Protein AF-A0A2G9TU73-F1 (afdb_monomer)

Solvent-accessible surface area (backbone atoms only — not comparable to full-atom values): 9258 Å² total; per-residue (Å²): 109,70,65,58,53,51,52,51,51,50,53,49,52,54,49,52,54,48,52,51,36,53,54,51,61,70,54,60,74,90,73,49,89,68,80,83,67,50,64,61,52,69,67,55,53,52,51,39,53,50,54,51,54,49,53,52,51,36,61,74,65,76,49,79,83,48,70,74,53,52,53,50,50,54,52,36,52,54,33,50,51,56,42,50,54,56,51,32,67,72,42,91,48,74,67,50,24,51,46,20,52,50,37,38,51,51,52,38,50,53,50,52,51,51,56,49,51,50,51,51,53,49,52,53,54,48,56,56,57,60,65,36,75,95,39,66,88,44,73,69,65,77,73,53,80,57,64,66,58,58,56,50,59,49,60,73,72,54,83,88,127

InterPro domains:
  IPR007258 Vps52 [PTHR14190] (1-113)
  IPR048361 Vps52, C-terminal [PF20655] (1-127)

Mean predicted aligned error: 7.06 Å

Radius of gyration: 19.96 Å; Cα contacts (8 Å, |Δi|>4): 81; chains: 1; bounding box: 48×36×51 Å

Organism: Teladorsagia circumcincta (NCBI:txid45464)

pLDDT: mean 86.29, std 8.87, range [48.88, 97.94]

Secondary structure (DSSP, 8-state):
-HHHHHHHHHHHHHHHHHHHHHHHHH--GGG-SSPP-SSPPHHHHHHHHHHHHHHHHHHHTT----HHHHHHHHHHHHHHHHHHHHHHHTSSSHHHHHHHHHHHHHHHHHHHHHHHHHHHHHHHHHHHHHTSGGGTT-GGGTTSPPHHHHHHHHHHHS---

Nearest PDB structures (foldseek):
  3vv9-assembly1_A  TM=3.790E-01  e=5.346E+00  Trypanosoma brucei brucei
  3q0k-assembly2_D  TM=2.752E-01  e=3.477E+00  Homo sapiens
  3q84-assembly2_H  TM=3.040E-01  e=8.674E+00  Homo sapiens

Structure (mmCIF, N/CA/C/O backbone):
data_AF-A0A2G9TU73-F1
#
_entry.id   AF-A0A2G9TU73-F1
#
loop_
_atom_site.group_PDB
_atom_site.id
_atom_site.type_symbol
_atom_site.label_atom_id
_atom_site.label_alt_id
_atom_site.label_comp_id
_atom_site.label_asym_id
_atom_site.label_entity_id
_atom_site.label_seq_id
_atom_site.pdbx_PDB_ins_code
_atom_site.Cartn_x
_atom_site.Cartn_y
_atom_site.Cartn_z
_atom_site.occupancy
_atom_site.B_iso_or_equiv
_atom_site.auth_seq_id
_atom_site.auth_comp_id
_atom_site.auth_asym_id
_atom_site.auth_atom_id
_atom_site.pdbx_PDB_model_num
ATOM 1 N N . TYR A 1 1 ? -8.627 -13.602 28.998 1.00 69.62 1 TYR A N 1
ATOM 2 C CA . TYR A 1 1 ? -8.976 -14.496 27.869 1.00 69.62 1 TYR A CA 1
ATOM 3 C C . TYR A 1 1 ? -8.945 -13.743 26.539 1.00 69.62 1 TYR A C 1
ATOM 5 O O . TYR A 1 1 ? -8.038 -13.995 25.758 1.00 69.62 1 TYR A O 1
ATOM 13 N N . TRP A 1 2 ? -9.830 -12.762 26.312 1.00 77.31 2 TRP A N 1
ATOM 14 C CA . TRP A 1 2 ? -9.871 -11.960 25.075 1.00 77.31 2 TRP A CA 1
ATOM 15 C C . TRP A 1 2 ? -8.569 -11.237 24.730 1.00 77.31 2 TRP A C 1
ATOM 17 O O . TRP A 1 2 ? -8.137 -11.251 23.582 1.00 77.31 2 TRP A O 1
ATOM 27 N N . GLU A 1 3 ? -7.900 -10.674 25.731 1.00 77.50 3 GLU A N 1
ATOM 28 C CA . GLU A 1 3 ? -6.619 -9.993 25.541 1.00 77.50 3 GLU A CA 1
ATOM 29 C C . GLU A 1 3 ? -5.513 -10.940 25.049 1.00 77.50 3 GLU A C 1
ATOM 31 O O . GLU A 1 3 ? -4.764 -10.602 24.137 1.00 77.50 3 GLU A O 1
ATOM 36 N N . ALA A 1 4 ? -5.456 -12.165 25.582 1.00 79.75 4 ALA A N 1
ATOM 37 C CA . ALA A 1 4 ? -4.485 -13.174 25.160 1.00 79.75 4 ALA A CA 1
ATOM 38 C C . ALA A 1 4 ? -4.709 -13.598 23.699 1.00 79.75 4 ALA A C 1
ATOM 40 O O . ALA A 1 4 ? -3.755 -13.690 22.929 1.00 79.75 4 ALA A O 1
ATOM 41 N N . ILE A 1 5 ? -5.972 -13.785 23.300 1.00 79.69 5 ILE A N 1
ATOM 42 C CA . ILE A 1 5 ? -6.342 -14.100 21.913 1.00 79.69 5 ILE A CA 1
ATOM 43 C C . ILE A 1 5 ? -5.996 -12.930 20.990 1.00 79.69 5 ILE A C 1
ATOM 45 O O . ILE A 1 5 ? -5.367 -13.126 19.955 1.00 79.69 5 ILE A O 1
ATOM 49 N N . SER A 1 6 ? -6.343 -11.705 21.390 1.00 79.38 6 SER A N 1
ATOM 50 C CA . SER A 1 6 ? -6.017 -10.478 20.657 1.00 79.38 6 SER A CA 1
ATOM 51 C C . SER A 1 6 ? -4.502 -10.321 20.457 1.00 79.38 6 SER A C 1
ATOM 53 O O . SER A 1 6 ? -4.049 -10.087 19.338 1.00 79.38 6 SER A O 1
ATOM 55 N N . ASN A 1 7 ? -3.700 -10.554 21.500 1.00 82.56 7 ASN A N 1
ATOM 56 C CA . ASN A 1 7 ? -2.236 -10.516 21.422 1.00 82.56 7 ASN A CA 1
ATOM 57 C C . ASN A 1 7 ? -1.673 -11.604 20.492 1.00 82.56 7 ASN A C 1
ATOM 59 O O . ASN A 1 7 ? -0.735 -11.354 19.728 1.00 82.56 7 ASN A O 1
ATOM 63 N N . GLN A 1 8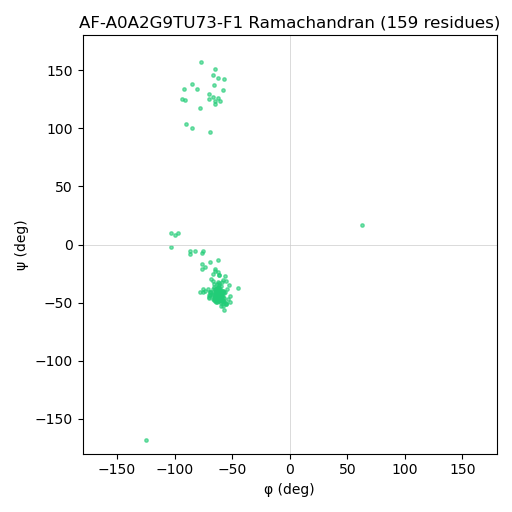 ? -2.250 -12.807 20.522 1.00 85.62 8 GLN A N 1
ATOM 64 C CA . GLN A 1 8 ? -1.831 -13.896 19.646 1.00 85.62 8 GLN A CA 1
ATOM 65 C C . GLN A 1 8 ? -2.155 -13.596 18.178 1.00 85.62 8 GLN A C 1
ATOM 67 O O . GLN A 1 8 ? -1.294 -13.779 17.319 1.00 85.62 8 GLN A O 1
ATOM 72 N N . LEU A 1 9 ? -3.351 -13.075 17.890 1.00 82.38 9 LEU A N 1
ATOM 73 C CA . LEU A 1 9 ? -3.742 -12.635 16.549 1.00 82.38 9 LEU A CA 1
ATOM 74 C C . LEU A 1 9 ? -2.815 -11.534 16.032 1.00 82.38 9 LEU A C 1
ATOM 76 O O . LEU A 1 9 ? -2.319 -11.633 14.913 1.00 82.38 9 LEU A O 1
ATOM 80 N N . TRP A 1 10 ? -2.502 -10.542 16.867 1.00 82.81 10 TRP A N 1
ATOM 81 C CA . TRP A 1 10 ? -1.591 -9.458 16.501 1.00 82.81 10 TRP A CA 1
ATOM 82 C C . TRP A 1 10 ? -0.189 -9.961 16.149 1.00 82.81 10 TRP A C 1
ATOM 84 O O . TRP A 1 10 ? 0.407 -9.554 15.152 1.00 82.81 10 TRP A O 1
ATOM 94 N N . THR A 1 11 ? 0.312 -10.919 16.931 1.00 85.12 11 THR A N 1
ATOM 95 C CA . THR A 1 11 ? 1.598 -11.575 16.668 1.00 85.12 11 THR A CA 1
ATOM 96 C C . THR A 1 11 ? 1.593 -12.289 15.315 1.00 85.12 11 THR A C 1
ATOM 98 O O . THR A 1 11 ? 2.563 -12.196 14.563 1.00 85.12 11 THR A O 1
ATOM 101 N N . ARG A 1 12 ? 0.494 -12.976 14.975 1.00 87.12 12 ARG A N 1
ATOM 102 C CA . ARG A 1 12 ? 0.344 -13.666 13.685 1.00 87.12 12 ARG A CA 1
ATOM 103 C C . ARG A 1 12 ? 0.223 -12.694 12.516 1.00 87.12 12 ARG A C 1
ATOM 105 O O . ARG A 1 12 ? 0.848 -12.933 11.491 1.00 87.12 12 ARG A O 1
ATOM 112 N N . LEU A 1 13 ? -0.515 -11.597 12.671 1.00 83.31 13 LEU A N 1
ATOM 113 C CA . LEU A 1 13 ? -0.626 -10.566 11.638 1.00 83.31 13 LEU A CA 1
ATOM 114 C C . LEU A 1 13 ? 0.738 -9.940 11.327 1.00 83.31 13 LEU A C 1
ATOM 116 O O . LEU A 1 13 ? 1.130 -9.882 10.164 1.00 83.31 13 LEU A O 1
ATOM 120 N N . ALA A 1 14 ? 1.502 -9.570 12.360 1.00 83.06 14 ALA A N 1
ATOM 121 C CA . ALA A 1 14 ? 2.864 -9.066 12.193 1.00 83.06 14 ALA A CA 1
ATOM 122 C C . ALA A 1 14 ? 3.766 -10.080 11.467 1.00 83.06 14 ALA A C 1
ATOM 124 O O . ALA A 1 14 ? 4.553 -9.708 10.600 1.00 83.06 14 ALA A O 1
ATOM 125 N N . GLN A 1 15 ? 3.631 -11.370 11.790 1.00 87.12 15 GLN A N 1
ATOM 126 C CA . GLN A 1 15 ? 4.374 -12.438 11.123 1.00 87.12 15 GLN A CA 1
ATOM 127 C C . GLN A 1 15 ? 4.008 -12.548 9.634 1.00 87.12 15 GLN A C 1
ATOM 129 O O . GLN A 1 15 ? 4.902 -12.677 8.804 1.00 87.12 15 GLN A O 1
ATOM 134 N N . VAL A 1 16 ? 2.722 -12.474 9.283 1.00 87.44 16 VAL A N 1
ATOM 135 C CA . VAL A 1 16 ? 2.270 -12.517 7.882 1.00 87.44 16 VAL A CA 1
ATOM 136 C C . VAL A 1 16 ? 2.785 -11.307 7.099 1.00 87.44 16 VAL A C 1
ATOM 138 O O . VAL A 1 16 ? 3.281 -11.485 5.988 1.00 87.44 16 VAL A O 1
ATOM 141 N N . MET A 1 17 ? 2.743 -10.106 7.685 1.00 84.62 17 MET A N 1
ATOM 142 C CA . MET A 1 17 ? 3.321 -8.897 7.081 1.00 84.62 17 MET A CA 1
ATOM 143 C C . MET A 1 17 ? 4.825 -9.056 6.833 1.00 84.62 17 MET A C 1
ATOM 145 O O . MET A 1 17 ? 5.309 -8.759 5.744 1.00 84.62 17 MET A O 1
ATOM 149 N N . GLN A 1 18 ? 5.559 -9.603 7.806 1.00 87.56 18 GLN A N 1
ATOM 150 C CA . GLN A 1 18 ? 6.986 -9.874 7.648 1.00 87.56 18 GLN A CA 1
ATOM 151 C C . GLN A 1 18 ? 7.256 -10.896 6.536 1.00 87.56 18 GLN A C 1
ATOM 153 O O . GLN A 1 18 ? 8.101 -10.660 5.681 1.00 87.56 18 GLN A O 1
ATOM 158 N N . MET A 1 19 ? 6.504 -12.000 6.497 1.00 88.75 19 MET A N 1
ATOM 159 C CA . MET A 1 19 ? 6.639 -13.016 5.447 1.00 88.75 19 MET A CA 1
ATOM 160 C C . MET A 1 19 ? 6.336 -12.447 4.056 1.00 88.75 19 MET A C 1
ATOM 162 O O . MET A 1 19 ? 7.020 -12.785 3.089 1.00 88.75 19 MET A O 1
ATOM 166 N N . HIS A 1 20 ? 5.331 -11.573 3.946 1.00 87.56 20 HIS A N 1
ATOM 167 C CA . HIS A 1 20 ? 5.060 -10.841 2.714 1.00 87.56 20 HIS A CA 1
ATOM 168 C C . HIS A 1 20 ? 6.270 -9.990 2.314 1.00 87.56 20 HIS A C 1
ATOM 170 O O . HIS A 1 20 ? 6.757 -10.123 1.190 1.00 87.56 20 HIS A O 1
ATOM 176 N N . ASN A 1 21 ? 6.800 -9.192 3.241 1.00 88.44 21 ASN A N 1
ATOM 177 C CA . ASN A 1 21 ? 7.958 -8.338 3.005 1.00 88.44 21 ASN A CA 1
ATOM 178 C C . ASN A 1 21 ? 9.186 -9.138 2.531 1.00 88.44 21 ASN A C 1
ATOM 180 O O . ASN A 1 21 ? 9.786 -8.836 1.499 1.00 88.44 21 ASN A O 1
ATOM 184 N N . ASP A 1 22 ? 9.512 -10.226 3.227 1.00 91.00 22 ASP A N 1
ATOM 185 C CA . ASP A 1 22 ? 10.638 -11.096 2.882 1.00 91.00 22 ASP A CA 1
ATOM 186 C C . ASP A 1 22 ? 10.460 -11.718 1.486 1.00 91.00 22 ASP A C 1
ATOM 188 O O . ASP A 1 22 ? 11.415 -11.810 0.706 1.00 91.00 22 ASP A O 1
ATOM 192 N N . SER A 1 23 ? 9.225 -12.086 1.122 1.00 92.12 23 SER A N 1
ATOM 193 C CA . SER A 1 23 ? 8.908 -12.604 -0.214 1.00 92.12 23 SER A CA 1
ATOM 194 C C . SER A 1 23 ? 9.092 -11.558 -1.320 1.00 92.12 23 SER A C 1
ATOM 196 O O . SER A 1 23 ? 9.575 -11.889 -2.400 1.00 92.12 23 SER A O 1
ATOM 198 N N . VAL A 1 24 ? 8.766 -10.289 -1.052 1.00 91.25 24 VAL A N 1
ATOM 199 C CA . VAL A 1 24 ? 8.947 -9.167 -1.989 1.00 91.25 24 VAL A CA 1
ATOM 200 C C . VAL A 1 24 ? 10.433 -8.849 -2.168 1.00 91.25 24 VAL A C 1
ATOM 202 O O . VAL A 1 24 ? 10.910 -8.674 -3.294 1.00 91.25 24 VAL A O 1
ATOM 205 N N . LYS A 1 25 ? 11.196 -8.831 -1.069 1.00 90.38 25 LYS A N 1
ATOM 206 C CA . LYS A 1 25 ? 12.642 -8.568 -1.084 1.00 90.38 25 LYS A CA 1
ATOM 207 C C . LYS A 1 25 ? 13.415 -9.646 -1.842 1.00 90.38 25 LYS A C 1
ATOM 209 O O . LYS A 1 25 ? 14.238 -9.320 -2.696 1.00 90.38 25 LYS A O 1
ATOM 214 N N . SER A 1 26 ? 13.120 -10.917 -1.571 1.00 91.69 26 SER A N 1
ATOM 215 C CA . SER A 1 26 ? 13.815 -12.071 -2.167 1.00 91.69 26 SER A CA 1
ATOM 216 C C . SER A 1 26 ? 13.427 -12.370 -3.621 1.00 91.69 26 SER A C 1
ATOM 218 O O . SER A 1 26 ? 14.056 -13.211 -4.265 1.00 91.69 26 SER A O 1
ATOM 220 N N . LEU A 1 27 ? 12.413 -11.687 -4.155 1.00 92.00 27 LEU A N 1
ATOM 221 C CA . LEU A 1 27 ? 11.902 -11.924 -5.497 1.00 92.00 27 LEU A CA 1
ATOM 222 C C . LEU A 1 27 ? 12.930 -11.579 -6.582 1.00 92.00 27 LEU A C 1
ATOM 224 O O . LEU A 1 27 ? 13.386 -10.438 -6.694 1.00 92.00 27 LEU A O 1
ATOM 228 N N . ASP A 1 28 ? 13.232 -12.562 -7.429 1.00 91.25 28 ASP A N 1
ATOM 229 C CA . ASP A 1 28 ? 14.037 -12.374 -8.634 1.00 91.25 28 ASP A CA 1
ATOM 230 C C . ASP A 1 28 ? 13.136 -12.032 -9.825 1.00 91.2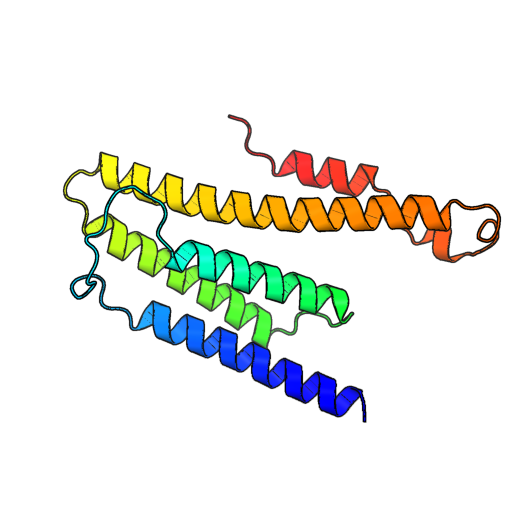5 28 ASP A C 1
ATOM 232 O O . ASP A 1 28 ? 12.475 -12.894 -10.412 1.00 91.25 28 ASP A O 1
ATOM 236 N N . VAL A 1 29 ? 13.134 -10.751 -10.192 1.00 91.75 29 VAL A N 1
ATOM 237 C CA . VAL A 1 29 ? 12.329 -10.209 -11.294 1.00 91.75 29 VAL A CA 1
ATOM 238 C C . VAL A 1 29 ? 12.659 -10.883 -12.631 1.00 91.75 29 VAL A C 1
ATOM 240 O O . VAL A 1 29 ? 11.769 -11.075 -13.456 1.00 91.75 29 VAL A O 1
ATOM 243 N N . LYS A 1 30 ? 13.909 -11.312 -12.849 1.00 87.31 30 LYS A N 1
ATOM 244 C CA . LYS A 1 30 ? 14.327 -11.928 -14.120 1.00 87.31 30 LYS A CA 1
ATOM 245 C C . LYS A 1 30 ? 13.792 -13.347 -14.298 1.00 87.31 30 LYS A C 1
ATOM 247 O O . LYS A 1 30 ? 13.770 -13.855 -15.414 1.00 87.31 30 LYS A O 1
ATOM 252 N N . ARG A 1 31 ? 13.381 -13.993 -13.204 1.00 89.81 31 ARG A N 1
ATOM 253 C CA . ARG A 1 31 ? 12.858 -15.368 -13.188 1.00 89.81 31 ARG A CA 1
ATOM 254 C C . ARG A 1 31 ? 11.333 -15.427 -13.150 1.00 89.81 31 ARG A C 1
ATOM 256 O O . ARG A 1 31 ? 10.770 -16.505 -12.962 1.00 89.81 31 ARG A O 1
ATOM 263 N N . MET A 1 32 ? 10.660 -14.290 -13.305 1.00 88.56 32 MET A N 1
ATOM 264 C CA . MET A 1 32 ? 9.205 -14.249 -13.362 1.00 88.56 32 MET A CA 1
ATOM 265 C C . MET A 1 32 ? 8.676 -14.968 -14.601 1.00 88.56 32 MET A C 1
ATOM 267 O O . MET A 1 32 ? 9.201 -14.812 -15.699 1.00 88.56 32 MET A O 1
ATOM 271 N N . GLN A 1 33 ? 7.608 -15.748 -14.414 1.00 84.62 33 GLN A N 1
ATOM 272 C CA . GLN A 1 33 ? 6.941 -16.455 -15.512 1.00 84.62 33 GLN A CA 1
ATOM 273 C C . GLN A 1 33 ? 6.279 -15.482 -16.491 1.00 84.62 33 GLN A C 1
ATOM 275 O O . GLN A 1 33 ? 6.310 -15.701 -17.699 1.00 84.62 33 GLN A O 1
ATOM 280 N N . THR A 1 34 ? 5.687 -14.409 -15.967 1.00 85.25 34 THR A N 1
ATOM 281 C CA . THR A 1 34 ? 5.038 -13.378 -16.775 1.00 85.25 34 THR A CA 1
ATOM 282 C C . THR A 1 34 ? 6.037 -12.260 -17.062 1.00 85.25 34 THR A C 1
ATOM 284 O O . THR A 1 34 ? 6.581 -11.695 -16.109 1.00 85.25 34 THR A O 1
ATOM 287 N N . PRO A 1 35 ? 6.270 -11.909 -18.338 1.00 88.06 35 PRO A N 1
ATOM 288 C CA . PRO A 1 35 ? 7.068 -10.744 -18.691 1.00 88.06 35 PRO A CA 1
ATOM 289 C C . PRO A 1 35 ? 6.491 -9.470 -18.073 1.00 88.06 35 PRO A C 1
ATOM 291 O O . PRO A 1 35 ? 5.272 -9.297 -18.014 1.00 88.06 35 PRO A O 1
ATOM 294 N N . ILE A 1 36 ? 7.372 -8.570 -17.642 1.00 93.62 36 ILE A N 1
ATOM 295 C CA . ILE A 1 36 ? 6.965 -7.247 -17.171 1.00 93.62 36 ILE A CA 1
ATOM 296 C C . ILE A 1 36 ? 6.482 -6.427 -18.371 1.00 93.62 36 ILE A C 1
ATOM 298 O O . ILE A 1 36 ? 7.173 -6.333 -19.385 1.00 93.62 36 ILE A O 1
ATOM 302 N N . ASP A 1 37 ? 5.303 -5.829 -18.235 1.00 94.19 37 ASP A N 1
ATOM 303 C CA . ASP A 1 37 ? 4.735 -4.864 -19.173 1.00 94.19 37 ASP A CA 1
ATOM 304 C C . ASP A 1 37 ? 4.375 -3.566 -18.432 1.00 94.19 37 ASP A C 1
ATOM 306 O O . ASP A 1 37 ? 4.801 -3.354 -17.299 1.00 94.19 37 ASP A O 1
ATOM 310 N N . THR A 1 38 ? 3.635 -2.661 -19.072 1.00 96.25 38 THR A N 1
ATOM 311 C CA . THR A 1 38 ? 3.265 -1.366 -18.485 1.00 96.25 38 THR A CA 1
ATOM 312 C C . THR A 1 38 ? 2.050 -1.421 -17.560 1.00 96.25 38 THR A C 1
ATOM 314 O O . THR A 1 38 ? 1.717 -0.407 -16.949 1.00 96.25 38 THR A O 1
ATOM 317 N N . ARG A 1 39 ? 1.356 -2.558 -17.441 1.00 96.44 39 ARG A N 1
ATOM 318 C CA . ARG A 1 39 ? 0.144 -2.678 -16.622 1.00 96.44 39 ARG A CA 1
ATOM 319 C C . ARG A 1 39 ? 0.497 -2.775 -15.131 1.00 96.44 39 ARG A C 1
ATOM 321 O O . ARG A 1 39 ? 1.594 -3.213 -14.777 1.00 96.44 39 ARG A O 1
ATOM 328 N N . PRO A 1 40 ? -0.442 -2.419 -14.235 1.00 95.38 40 PRO A N 1
ATOM 329 C CA . PRO A 1 40 ? -0.244 -2.611 -12.806 1.00 95.38 40 PRO A CA 1
ATOM 330 C C . PRO A 1 40 ? 0.021 -4.080 -12.462 1.00 95.38 40 PRO A C 1
ATOM 332 O O . PRO A 1 40 ? -0.706 -4.982 -12.892 1.00 95.38 40 PRO A O 1
ATOM 335 N N . HIS A 1 41 ? 1.045 -4.327 -11.653 1.00 94.50 41 HIS A N 1
ATOM 336 C CA . HIS A 1 41 ? 1.450 -5.668 -11.274 1.00 94.50 41 HIS A CA 1
ATOM 337 C C . HIS A 1 41 ? 0.632 -6.171 -10.075 1.00 94.50 41 HIS A C 1
ATOM 339 O O . HIS A 1 41 ? 0.418 -5.464 -9.090 1.00 94.50 41 HIS A O 1
ATOM 345 N N . TYR A 1 42 ? 0.209 -7.438 -10.108 1.00 92.81 42 TYR A N 1
ATOM 346 C CA . TYR A 1 42 ? -0.655 -8.012 -9.066 1.00 92.81 42 TYR A CA 1
ATOM 347 C C . TYR A 1 42 ? -0.013 -8.012 -7.667 1.00 92.81 42 TYR A C 1
ATOM 349 O O . TYR A 1 42 ? -0.718 -7.986 -6.663 1.00 92.81 42 TYR A O 1
ATOM 357 N N . ILE A 1 43 ? 1.322 -8.039 -7.582 1.00 92.69 43 ILE A N 1
ATOM 358 C CA . ILE A 1 43 ? 2.040 -7.949 -6.299 1.00 92.69 43 ILE A CA 1
ATOM 359 C C . ILE A 1 43 ? 1.759 -6.612 -5.613 1.00 92.69 43 ILE A C 1
ATOM 361 O O . ILE A 1 43 ? 1.540 -6.606 -4.407 1.00 92.69 43 ILE A O 1
ATOM 365 N N . VAL A 1 44 ? 1.694 -5.523 -6.379 1.00 94.06 44 VAL A N 1
ATOM 366 C CA . VAL A 1 44 ? 1.426 -4.177 -5.858 1.00 94.06 44 VAL A CA 1
ATOM 367 C C . VAL A 1 44 ? -0.008 -4.076 -5.353 1.00 94.06 44 VAL A C 1
ATOM 369 O O . VAL A 1 44 ? -0.226 -3.583 -4.252 1.00 94.06 44 VAL A O 1
ATOM 372 N N . ARG A 1 45 ? -0.975 -4.659 -6.081 1.00 94.44 45 ARG A N 1
ATOM 373 C CA . ARG A 1 45 ? -2.360 -4.793 -5.593 1.00 94.44 45 ARG A CA 1
ATOM 374 C C . ARG A 1 45 ? -2.407 -5.517 -4.246 1.00 94.44 45 ARG A C 1
ATOM 376 O O . ARG A 1 45 ? -3.000 -5.002 -3.308 1.00 94.44 45 ARG A O 1
ATOM 383 N N . ARG A 1 46 ? -1.757 -6.683 -4.143 1.00 91.75 46 ARG A N 1
ATOM 384 C CA . ARG A 1 46 ? -1.739 -7.476 -2.900 1.00 91.75 46 ARG A CA 1
ATOM 385 C C . ARG A 1 46 ? -1.107 -6.718 -1.738 1.00 91.75 46 ARG A C 1
ATOM 387 O O . ARG A 1 46 ? -1.600 -6.826 -0.624 1.00 91.75 46 ARG A O 1
ATOM 394 N N . TYR A 1 47 ? -0.028 -5.980 -1.995 1.00 93.06 47 TYR A N 1
ATOM 395 C CA . TYR A 1 47 ? 0.586 -5.110 -0.996 1.00 93.06 47 TYR A CA 1
ATOM 396 C C . TYR A 1 47 ? -0.403 -4.044 -0.513 1.00 93.06 47 TYR A C 1
ATOM 398 O O . TYR A 1 47 ? -0.646 -3.949 0.686 1.00 93.06 47 TYR A O 1
ATOM 406 N N . ALA A 1 48 ? -1.013 -3.292 -1.433 1.00 93.50 48 ALA A N 1
ATOM 407 C CA . ALA A 1 48 ? -1.943 -2.223 -1.085 1.00 93.50 48 ALA A CA 1
ATOM 408 C C . ALA A 1 48 ? -3.155 -2.759 -0.303 1.00 93.50 48 ALA A C 1
ATOM 410 O O . ALA A 1 48 ? -3.491 -2.233 0.754 1.00 93.50 48 ALA A O 1
ATOM 411 N N . GLU A 1 49 ? -3.762 -3.857 -0.763 1.00 91.75 49 GLU A N 1
ATOM 412 C CA . GLU A 1 49 ? -4.885 -4.512 -0.082 1.00 91.75 49 GLU A CA 1
ATOM 413 C C . GLU A 1 49 ? -4.509 -4.994 1.325 1.00 91.75 49 GLU A C 1
ATOM 415 O O . GLU A 1 49 ? -5.271 -4.786 2.270 1.00 91.75 49 GLU A O 1
ATOM 420 N N . LEU A 1 50 ? -3.333 -5.611 1.481 1.00 89.44 50 LEU A N 1
ATOM 421 C CA . LEU A 1 50 ? -2.858 -6.113 2.767 1.00 89.44 50 LEU A CA 1
ATOM 422 C C . LEU A 1 50 ? -2.567 -4.968 3.747 1.00 89.44 50 LEU A C 1
ATOM 424 O O . LEU A 1 50 ? -3.019 -5.021 4.890 1.00 89.44 50 LEU A O 1
ATOM 428 N N . THR A 1 51 ? -1.866 -3.925 3.298 1.00 89.50 51 THR A N 1
ATOM 429 C CA . THR A 1 51 ? -1.565 -2.731 4.100 1.00 89.50 51 THR A CA 1
ATOM 430 C C . THR A 1 51 ? -2.849 -2.032 4.538 1.00 89.50 51 THR A C 1
ATOM 432 O O . THR A 1 51 ? -3.024 -1.752 5.723 1.00 89.50 51 THR A O 1
ATOM 435 N N . CYS A 1 52 ? -3.799 -1.823 3.623 1.00 90.06 52 CYS A N 1
ATOM 436 C CA . CYS A 1 52 ? -5.089 -1.232 3.958 1.00 90.06 52 CYS A CA 1
ATOM 437 C C . CYS A 1 52 ? -5.893 -2.086 4.944 1.00 90.06 52 CYS A C 1
ATOM 439 O O . CYS A 1 52 ? -6.403 -1.557 5.931 1.00 90.06 52 CYS A O 1
ATOM 441 N N . ALA A 1 53 ? -6.000 -3.398 4.711 1.00 86.56 53 ALA A N 1
ATOM 442 C CA . ALA A 1 53 ? -6.697 -4.299 5.626 1.00 86.56 53 ALA A CA 1
ATOM 443 C C . ALA A 1 53 ? -6.073 -4.251 7.026 1.00 86.56 53 ALA A C 1
ATOM 445 O O . ALA A 1 53 ? -6.782 -4.217 8.032 1.00 86.56 53 ALA A O 1
ATOM 446 N N . PHE A 1 54 ? -4.746 -4.193 7.092 1.00 83.81 54 PHE A N 1
ATOM 447 C CA . PHE A 1 54 ? -4.019 -4.108 8.343 1.00 83.81 54 PHE A CA 1
ATOM 448 C C . PHE A 1 54 ? -4.286 -2.788 9.089 1.00 83.81 54 PHE A C 1
ATOM 450 O O . PHE A 1 54 ? -4.592 -2.809 10.284 1.00 83.81 54 PHE A O 1
ATOM 457 N N . LEU A 1 55 ? -4.250 -1.646 8.396 1.00 83.12 55 LEU A N 1
ATOM 458 C CA . LEU A 1 55 ? -4.591 -0.343 8.981 1.00 83.12 55 LEU A CA 1
ATOM 459 C C . LEU A 1 55 ? -6.031 -0.321 9.517 1.00 83.12 55 LEU A C 1
ATOM 461 O O . LEU A 1 55 ? -6.260 0.108 10.646 1.00 83.12 55 LEU A O 1
ATOM 465 N N . VAL A 1 56 ? -6.988 -0.871 8.763 1.00 82.62 56 VAL A N 1
ATOM 466 C CA . VAL A 1 56 ? -8.393 -0.971 9.196 1.00 82.62 56 VAL A CA 1
ATOM 467 C C . VAL A 1 56 ? -8.538 -1.835 10.450 1.00 82.62 56 VAL A C 1
ATOM 469 O O . VAL A 1 56 ? -9.271 -1.462 11.366 1.00 82.62 56 VAL A O 1
ATOM 472 N N . VAL A 1 57 ? -7.848 -2.978 10.524 1.00 80.38 57 VAL A N 1
ATOM 473 C CA . VAL A 1 57 ? -7.867 -3.845 11.715 1.00 80.38 57 VAL A CA 1
ATOM 474 C C . VAL A 1 57 ? -7.235 -3.146 12.918 1.00 80.38 57 VAL A C 1
ATOM 476 O O . VAL A 1 57 ? -7.753 -3.278 14.026 1.00 80.38 57 VAL A O 1
ATOM 479 N N . THR A 1 58 ? -6.153 -2.391 12.705 1.00 79.62 58 THR A N 1
ATOM 480 C CA . THR A 1 58 ? -5.496 -1.601 13.757 1.00 79.62 58 THR A CA 1
ATOM 481 C C . THR A 1 58 ? -6.496 -0.635 14.382 1.00 79.62 58 THR A C 1
ATOM 483 O O . THR A 1 58 ? -6.783 -0.739 15.575 1.00 79.62 58 THR A O 1
ATOM 486 N N . GLU A 1 59 ? -7.107 0.203 13.546 1.00 76.69 59 GLU A N 1
ATOM 487 C CA . GLU A 1 59 ? -8.098 1.197 13.956 1.00 76.69 59 GLU A CA 1
ATOM 488 C C . GLU A 1 59 ? -9.298 0.542 14.654 1.00 76.69 59 GLU A C 1
ATOM 490 O O . GLU A 1 59 ? -9.685 0.917 15.759 1.00 76.69 59 GLU A O 1
ATOM 495 N N . SER A 1 60 ? -9.840 -0.526 14.060 1.00 73.00 60 SER A N 1
ATOM 496 C CA . SER A 1 60 ? -11.013 -1.236 14.592 1.00 73.00 60 SER A CA 1
ATOM 497 C C . SER A 1 60 ? -10.750 -1.910 15.942 1.00 7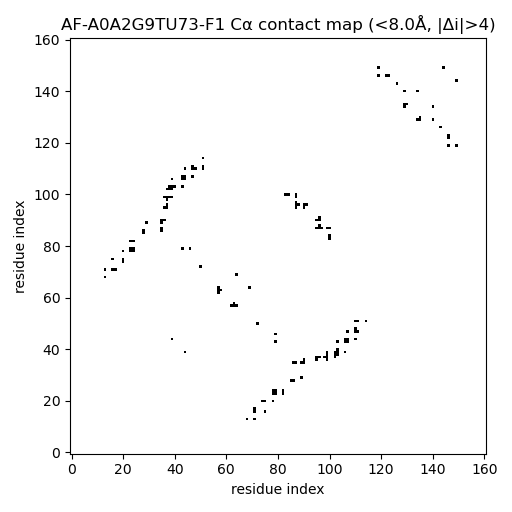3.00 60 SER A C 1
ATOM 499 O O . SER A 1 60 ? -11.687 -2.203 16.681 1.00 73.00 60 SER A O 1
ATOM 501 N N . SER A 1 61 ? -9.485 -2.194 16.262 1.00 71.31 61 SER A N 1
ATOM 502 C CA . SER A 1 61 ? -9.094 -2.816 17.527 1.00 71.31 61 SER A CA 1
ATOM 503 C C . SER A 1 61 ? -8.879 -1.814 18.665 1.00 71.31 61 SER A C 1
ATOM 505 O O . SER A 1 61 ? -8.682 -2.244 19.802 1.00 71.31 61 SER A O 1
ATOM 507 N N . GLY A 1 62 ? -8.898 -0.504 18.376 1.00 68.31 62 GLY A N 1
ATOM 508 C CA . GLY A 1 62 ? -8.594 0.553 19.345 1.00 68.31 62 GLY A CA 1
ATOM 509 C C . GLY A 1 62 ? -7.162 0.494 19.888 1.00 68.31 62 GLY A C 1
ATOM 510 O O . GLY A 1 62 ? -6.879 1.056 20.945 1.00 68.31 62 GLY A O 1
ATOM 511 N N . ARG A 1 63 ? -6.264 -0.234 19.211 1.00 70.19 63 ARG A N 1
ATOM 512 C CA . ARG A 1 63 ? -4.850 -0.327 19.576 1.00 70.19 63 ARG A CA 1
ATOM 513 C C . ARG A 1 63 ? -4.065 0.733 18.829 1.00 70.19 63 ARG A C 1
ATOM 515 O O . ARG A 1 63 ? -4.171 0.835 17.612 1.00 70.19 63 ARG A O 1
ATOM 522 N N . GLU A 1 64 ? -3.205 1.440 19.548 1.00 74.56 64 GLU A N 1
ATOM 523 C CA . GLU A 1 64 ? -2.183 2.255 18.905 1.00 74.56 64 GLU A CA 1
ATOM 524 C C . GLU A 1 64 ? -1.226 1.376 18.095 1.00 74.56 64 GLU A C 1
ATOM 526 O O . GLU A 1 64 ? -0.867 0.252 18.481 1.00 74.56 64 GLU A O 1
ATOM 531 N N . LEU A 1 65 ? -0.797 1.914 16.958 1.00 73.50 65 LEU A N 1
ATOM 532 C CA . LEU A 1 65 ? 0.192 1.289 16.104 1.00 73.50 65 LEU A CA 1
ATOM 533 C C . LEU A 1 65 ? 1.548 1.332 16.831 1.00 73.50 65 LEU A C 1
ATOM 535 O O . LEU A 1 65 ? 2.241 2.338 16.847 1.00 73.50 65 LEU A O 1
ATOM 539 N N . GLY A 1 66 ? 1.921 0.250 17.515 1.00 78.88 66 GLY A N 1
ATOM 540 C CA . GLY A 1 66 ? 3.201 0.213 18.228 1.00 78.88 66 GLY A CA 1
ATOM 541 C C . GLY A 1 66 ? 4.401 0.298 17.271 1.00 78.88 66 GLY A C 1
ATOM 542 O O . GLY A 1 66 ? 4.346 -0.245 16.170 1.00 78.88 66 GLY A O 1
ATOM 543 N N . LYS A 1 67 ? 5.532 0.856 17.733 1.00 83.31 67 LYS A N 1
ATOM 544 C CA . LYS A 1 67 ? 6.778 1.066 16.951 1.00 83.31 67 LYS A CA 1
ATOM 545 C C . LYS A 1 67 ? 7.237 -0.115 16.093 1.00 83.31 67 LYS A C 1
ATOM 547 O O . LYS A 1 67 ? 7.755 0.054 14.997 1.00 83.31 67 LYS A O 1
ATOM 552 N N . LYS A 1 68 ? 7.069 -1.344 16.597 1.00 81.12 68 LYS A N 1
ATOM 553 C CA . LYS A 1 68 ? 7.418 -2.561 15.846 1.00 81.12 68 LYS A CA 1
ATOM 554 C C . LYS A 1 68 ? 6.622 -2.664 14.544 1.00 81.12 68 LYS A C 1
ATOM 556 O O . LYS A 1 68 ? 7.147 -3.143 13.550 1.00 81.12 68 LYS A O 1
ATOM 561 N N . MET A 1 69 ? 5.353 -2.279 14.581 1.00 78.62 69 MET A N 1
ATOM 562 C CA . MET A 1 69 ? 4.469 -2.351 13.432 1.00 78.62 69 MET A CA 1
ATOM 563 C C . MET A 1 69 ? 4.724 -1.215 12.449 1.00 78.62 69 MET A C 1
ATOM 565 O O . MET A 1 69 ? 4.780 -1.476 11.254 1.00 78.62 69 MET A O 1
ATOM 569 N N . GLU A 1 70 ? 4.958 0.001 12.945 1.00 85.81 70 GLU A N 1
ATOM 570 C CA . GLU A 1 70 ? 5.410 1.129 12.118 1.00 85.81 70 GLU A CA 1
ATOM 571 C C . GLU A 1 70 ? 6.645 0.738 11.296 1.00 85.81 70 GLU A C 1
ATOM 573 O O . GLU A 1 70 ? 6.624 0.834 10.073 1.00 85.81 70 GLU A O 1
ATOM 578 N N . ALA A 1 71 ? 7.654 0.146 11.944 1.00 88.19 71 ALA A N 1
ATOM 579 C CA . ALA A 1 71 ? 8.862 -0.328 11.270 1.00 88.19 71 ALA A CA 1
ATOM 580 C C . ALA A 1 71 ? 8.597 -1.441 10.234 1.00 88.19 71 ALA A C 1
ATOM 582 O O . ALA A 1 71 ? 9.298 -1.539 9.227 1.00 88.19 71 ALA A O 1
ATOM 583 N N . ILE A 1 72 ? 7.597 -2.304 10.461 1.00 85.00 72 ILE A N 1
ATOM 584 C CA . ILE A 1 72 ? 7.206 -3.327 9.478 1.00 85.00 72 ILE A CA 1
ATOM 585 C C . ILE A 1 72 ? 6.569 -2.667 8.254 1.00 85.00 72 ILE A C 1
ATOM 587 O O . ILE A 1 72 ? 6.888 -3.071 7.137 1.00 85.00 72 ILE A O 1
ATOM 591 N N . LEU A 1 73 ? 5.689 -1.680 8.449 1.00 87.12 73 LEU A N 1
ATOM 592 C CA . LEU A 1 73 ? 5.016 -0.969 7.361 1.00 87.12 73 LEU A CA 1
ATOM 593 C C . LEU A 1 73 ? 6.005 -0.163 6.518 1.00 87.12 73 LEU A C 1
ATOM 595 O O . LEU A 1 73 ? 6.012 -0.335 5.302 1.00 87.12 73 LEU A O 1
ATOM 599 N N . GLU A 1 74 ? 6.886 0.604 7.161 1.00 90.88 74 GLU A N 1
ATOM 600 C CA . GLU A 1 74 ? 7.969 1.346 6.499 1.00 90.88 74 GLU A CA 1
ATOM 601 C C . GLU A 1 74 ? 8.857 0.389 5.692 1.00 90.88 74 GLU A C 1
ATOM 603 O O . GLU A 1 74 ? 9.080 0.567 4.497 1.00 90.88 74 GLU A O 1
ATOM 608 N N . SER A 1 75 ? 9.247 -0.742 6.290 1.00 91.06 75 SER A N 1
ATOM 609 C CA . SER A 1 75 ? 10.045 -1.734 5.574 1.00 91.06 75 SER A CA 1
ATOM 610 C C . SER A 1 75 ? 9.302 -2.417 4.418 1.00 91.06 75 SER A C 1
ATOM 612 O O . SER A 1 75 ? 9.955 -2.937 3.510 1.00 91.06 75 SER A O 1
ATOM 614 N N . CYS A 1 76 ? 7.968 -2.493 4.456 1.00 89.62 76 CYS A N 1
ATOM 615 C CA . CYS A 1 76 ? 7.172 -3.004 3.338 1.00 89.62 76 CYS A CA 1
ATOM 616 C C . CYS A 1 76 ? 7.083 -1.976 2.206 1.00 89.62 76 CYS A C 1
ATOM 618 O O . CYS A 1 76 ? 7.183 -2.365 1.044 1.00 89.62 76 CYS A O 1
ATOM 620 N N . GLU A 1 77 ? 6.907 -0.698 2.542 1.00 92.50 77 GLU A N 1
ATOM 621 C CA . GLU A 1 77 ? 6.907 0.412 1.586 1.00 92.50 77 GLU A CA 1
ATOM 622 C C . GLU A 1 77 ? 8.228 0.452 0.808 1.00 92.50 77 GLU A C 1
ATOM 624 O O . GLU A 1 77 ? 8.214 0.299 -0.417 1.00 92.50 77 GLU A O 1
ATOM 629 N N . ASP A 1 78 ? 9.359 0.460 1.521 1.00 94.38 78 ASP A N 1
ATOM 630 C CA . ASP A 1 78 ? 10.697 0.388 0.927 1.00 94.38 78 ASP A CA 1
ATOM 631 C C . ASP A 1 78 ? 10.844 -0.824 -0.004 1.00 94.38 78 ASP A C 1
ATOM 633 O O . ASP A 1 78 ? 11.349 -0.736 -1.125 1.00 94.38 78 ASP A O 1
ATOM 637 N N . ALA A 1 79 ? 10.411 -2.005 0.446 1.00 93.75 79 ALA A N 1
ATOM 638 C CA . ALA A 1 79 ? 10.574 -3.232 -0.326 1.00 93.75 79 ALA A CA 1
ATOM 639 C C . ALA A 1 79 ? 9.781 -3.216 -1.637 1.00 93.75 79 ALA A C 1
ATOM 641 O O . ALA A 1 79 ? 10.263 -3.724 -2.658 1.00 93.75 79 ALA A O 1
ATOM 642 N N . VAL A 1 80 ? 8.574 -2.651 -1.615 1.00 95.12 80 VAL A N 1
ATOM 643 C CA . VAL A 1 80 ? 7.714 -2.540 -2.794 1.00 95.12 80 VAL A CA 1
ATOM 644 C C . VAL A 1 80 ? 8.227 -1.468 -3.743 1.00 95.12 80 VAL A C 1
ATOM 646 O O . VAL A 1 80 ? 8.270 -1.729 -4.946 1.00 95.12 80 VAL A O 1
ATOM 649 N N . GLU A 1 81 ? 8.703 -0.329 -3.239 1.00 95.44 81 GLU A N 1
ATOM 650 C CA . GLU A 1 81 ? 9.363 0.686 -4.063 1.00 95.44 81 GLU A CA 1
ATOM 651 C C . GLU A 1 81 ? 10.584 0.091 -4.782 1.00 95.44 81 GLU A C 1
ATOM 653 O O . GLU A 1 81 ? 10.689 0.140 -6.012 1.00 95.44 81 GLU A O 1
ATOM 658 N N . GLN A 1 82 ? 11.470 -0.584 -4.046 1.00 95.75 82 GLN A N 1
ATOM 659 C CA . GLN A 1 82 ? 12.648 -1.228 -4.630 1.00 95.75 82 GLN A CA 1
ATOM 660 C C . GLN A 1 82 ? 12.275 -2.342 -5.619 1.00 95.75 82 GLN A C 1
ATOM 662 O O . GLN A 1 82 ? 12.970 -2.567 -6.614 1.00 95.75 82 GLN A O 1
ATOM 667 N N . LEU A 1 83 ? 11.179 -3.070 -5.386 1.00 95.69 83 LEU A N 1
ATOM 668 C CA . LEU A 1 83 ? 10.663 -4.033 -6.357 1.00 95.69 83 LEU A CA 1
ATOM 669 C C . LEU A 1 83 ? 10.181 -3.337 -7.638 1.00 95.69 83 LEU A C 1
ATOM 671 O O . LEU A 1 83 ? 10.536 -3.782 -8.731 1.00 95.69 83 LEU A O 1
ATOM 675 N N . LEU A 1 84 ? 9.415 -2.254 -7.518 1.00 96.56 84 LEU A N 1
ATOM 676 C CA . LEU A 1 84 ? 8.901 -1.483 -8.648 1.00 96.56 84 LEU A CA 1
ATOM 677 C C . LEU A 1 84 ? 10.025 -0.903 -9.505 1.00 96.56 84 LEU A C 1
ATOM 679 O O . LEU A 1 84 ? 9.980 -1.014 -10.731 1.00 96.56 84 LEU A O 1
ATOM 683 N N . LEU A 1 85 ? 11.073 -0.365 -8.879 1.00 96.31 85 LEU A N 1
ATOM 684 C CA . LEU A 1 85 ? 12.250 0.131 -9.589 1.00 96.31 85 LEU A CA 1
ATOM 685 C C . LEU A 1 85 ? 12.952 -1.000 -10.352 1.00 96.31 85 LEU A C 1
ATOM 687 O O . LEU A 1 85 ? 13.199 -0.865 -11.554 1.00 96.31 85 LEU A O 1
ATOM 691 N N . ARG A 1 86 ? 13.183 -2.153 -9.706 1.00 95.56 86 ARG A N 1
ATOM 692 C CA . ARG A 1 86 ? 13.756 -3.345 -10.359 1.00 95.56 86 ARG A CA 1
ATOM 693 C C . ARG A 1 86 ? 12.894 -3.833 -11.531 1.00 95.56 86 ARG A C 1
ATOM 695 O O . ARG A 1 86 ? 13.437 -4.103 -12.601 1.00 95.56 86 ARG A O 1
ATOM 702 N N . MET A 1 87 ? 11.572 -3.892 -11.375 1.00 95.94 87 MET A N 1
ATOM 703 C CA . MET A 1 87 ? 10.632 -4.251 -12.448 1.00 95.94 87 MET A CA 1
ATOM 704 C C . MET A 1 87 ? 10.672 -3.259 -13.608 1.00 95.94 87 MET A C 1
ATOM 706 O O . MET A 1 87 ? 10.844 -3.671 -14.753 1.00 95.94 87 MET A O 1
ATOM 710 N N . SER A 1 88 ? 10.610 -1.958 -13.323 1.00 97.06 88 SER A N 1
ATOM 711 C CA . SER A 1 88 ? 10.668 -0.917 -14.350 1.00 97.06 88 SER A CA 1
ATOM 712 C C . SER A 1 88 ? 11.974 -0.977 -15.149 1.00 97.06 88 SER A C 1
ATOM 714 O O . SER A 1 88 ? 11.969 -0.785 -16.362 1.00 97.06 88 SER A O 1
ATOM 716 N N . SER A 1 89 ? 13.094 -1.330 -14.505 1.00 95.50 89 SER A N 1
ATOM 717 C CA . SER A 1 89 ? 14.399 -1.450 -15.166 1.00 95.50 89 SER A CA 1
ATOM 718 C C . SER A 1 89 ? 14.446 -2.566 -16.217 1.00 95.50 89 SER A C 1
ATOM 720 O O . SER A 1 89 ? 15.275 -2.513 -17.125 1.00 95.50 89 SER A O 1
ATOM 722 N N . CYS A 1 90 ? 13.530 -3.539 -16.135 1.00 94.19 90 CYS A N 1
ATOM 723 C CA . CYS A 1 90 ? 13.400 -4.620 -17.111 1.00 94.19 90 CYS A CA 1
ATOM 724 C C . CYS A 1 90 ? 12.718 -4.167 -18.411 1.00 94.19 90 CYS A C 1
ATOM 726 O O . CYS A 1 90 ? 12.824 -4.860 -19.422 1.00 94.19 90 CYS A O 1
ATOM 728 N N . LEU A 1 91 ? 12.035 -3.017 -18.410 1.00 95.50 91 LEU A N 1
ATOM 729 C CA . LEU A 1 91 ? 11.405 -2.472 -19.608 1.00 95.50 91 LEU A CA 1
ATOM 730 C C . LEU A 1 91 ? 12.456 -1.748 -20.471 1.00 95.50 91 LEU A C 1
ATOM 732 O O . LEU A 1 91 ? 13.250 -0.948 -19.954 1.00 95.50 91 LEU A O 1
ATOM 736 N N . PRO A 1 92 ? 12.480 -1.987 -21.793 1.00 94.56 92 PRO A N 1
ATOM 737 C CA . PRO A 1 92 ? 13.519 -1.444 -22.666 1.00 94.56 92 PRO A CA 1
ATOM 738 C C . PRO A 1 92 ? 13.382 0.070 -22.867 1.00 94.56 92 PRO A C 1
ATOM 740 O O . PRO A 1 92 ? 14.384 0.782 -22.886 1.00 94.56 92 PRO A O 1
ATOM 743 N N . ASN A 1 93 ? 12.152 0.573 -22.987 1.00 96.69 93 ASN A N 1
ATOM 744 C CA . ASN A 1 93 ? 11.878 1.974 -23.286 1.00 96.69 93 ASN A CA 1
ATOM 745 C C . ASN A 1 93 ? 11.728 2.798 -21.993 1.00 96.69 93 ASN A C 1
ATOM 747 O O . ASN A 1 93 ? 10.850 2.479 -21.190 1.00 96.69 93 ASN A O 1
ATOM 751 N N . PRO A 1 94 ? 12.498 3.888 -21.797 1.00 96.56 94 PRO A N 1
ATOM 752 C CA . PRO A 1 94 ? 12.359 4.780 -20.643 1.00 96.56 94 PRO A CA 1
ATOM 753 C C . PRO A 1 94 ? 10.937 5.307 -20.416 1.00 96.56 94 PRO A C 1
ATOM 755 O O . PRO A 1 94 ? 10.510 5.439 -19.271 1.00 96.56 94 PRO A O 1
ATOM 758 N N . ARG A 1 95 ? 10.179 5.564 -21.490 1.00 97.50 95 ARG A N 1
ATOM 759 C CA . ARG A 1 95 ? 8.777 5.992 -21.393 1.00 97.50 95 ARG A CA 1
ATOM 760 C C . ARG A 1 95 ? 7.910 4.912 -20.751 1.00 97.50 95 ARG A C 1
ATOM 762 O O . ARG A 1 95 ? 7.114 5.223 -19.873 1.00 97.50 95 ARG A O 1
ATOM 769 N N . ASP A 1 96 ? 8.103 3.656 -21.141 1.00 97.75 96 ASP A N 1
ATOM 770 C CA . ASP A 1 96 ? 7.339 2.528 -20.603 1.00 97.75 96 ASP A CA 1
ATOM 771 C C . ASP A 1 96 ? 7.659 2.298 -19.122 1.00 97.75 96 ASP A C 1
ATOM 773 O O . ASP A 1 96 ? 6.766 1.942 -18.359 1.00 97.75 96 ASP A O 1
ATOM 777 N N . ARG A 1 97 ? 8.895 2.590 -18.683 1.00 97.75 97 ARG A N 1
ATOM 778 C CA . ARG A 1 97 ? 9.270 2.574 -17.254 1.00 97.75 97 ARG A CA 1
ATOM 779 C C . ARG A 1 97 ? 8.429 3.553 -16.446 1.00 97.75 97 ARG A C 1
ATOM 781 O O . ARG A 1 97 ? 7.894 3.183 -15.407 1.00 97.75 97 ARG A O 1
ATOM 788 N N . LEU A 1 98 ? 8.296 4.786 -16.938 1.00 97.75 98 LEU A N 1
ATOM 789 C CA . LEU A 1 98 ? 7.487 5.817 -16.286 1.00 97.75 98 LEU A CA 1
ATOM 790 C C . LEU A 1 98 ? 6.006 5.438 -16.278 1.00 97.75 98 LEU A C 1
ATOM 792 O O . LEU A 1 98 ? 5.368 5.531 -15.236 1.00 97.75 98 LEU A O 1
ATOM 796 N N . VAL A 1 99 ? 5.473 4.961 -17.408 1.00 97.75 99 VAL A N 1
ATOM 797 C CA . VAL A 1 99 ? 4.073 4.511 -17.502 1.00 97.75 99 VAL A CA 1
ATOM 798 C C . VAL A 1 99 ? 3.805 3.363 -16.528 1.00 97.75 99 VAL A C 1
ATOM 800 O O . VAL A 1 99 ? 2.804 3.391 -15.820 1.00 97.75 99 VAL A O 1
ATOM 803 N N . PHE A 1 100 ? 4.709 2.385 -16.439 1.00 97.88 100 PHE A N 1
ATOM 804 C CA . PHE A 1 100 ? 4.607 1.293 -15.473 1.00 97.88 100 PHE A CA 1
ATOM 805 C C . PHE A 1 100 ? 4.563 1.807 -14.031 1.00 97.88 100 PHE A C 1
ATOM 807 O O . PHE A 1 100 ? 3.683 1.404 -13.272 1.00 97.88 100 PHE A O 1
ATOM 814 N N . LEU A 1 101 ? 5.479 2.701 -13.646 1.00 97.94 101 LEU A N 1
ATOM 815 C CA . LEU A 1 101 ? 5.503 3.260 -12.292 1.00 97.94 101 LEU A CA 1
ATOM 816 C C . LEU A 1 101 ? 4.215 4.032 -11.987 1.00 97.94 101 LEU A C 1
ATOM 818 O O . LEU A 1 101 ? 3.584 3.757 -10.971 1.00 97.94 101 LEU A O 1
ATOM 822 N N . ILE A 1 102 ? 3.783 4.919 -12.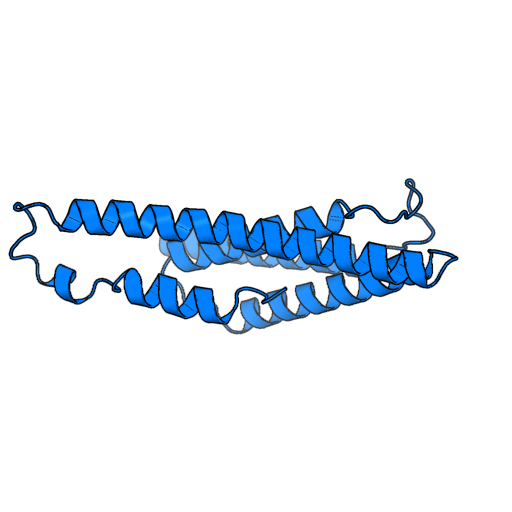890 1.00 97.25 102 ILE A N 1
ATOM 823 C CA . ILE A 1 102 ? 2.530 5.679 -12.755 1.00 97.25 102 ILE A CA 1
ATOM 824 C C . ILE A 1 102 ? 1.351 4.729 -12.549 1.00 97.25 102 ILE A C 1
ATOM 826 O O . ILE A 1 102 ? 0.614 4.886 -11.586 1.00 97.25 102 ILE A O 1
ATOM 830 N N . ASN A 1 103 ? 1.211 3.707 -13.392 1.00 97.81 103 ASN A N 1
ATOM 831 C CA . ASN A 1 103 ? 0.102 2.760 -13.310 1.00 97.81 103 ASN A CA 1
ATOM 832 C C . ASN A 1 103 ? 0.089 1.969 -11.991 1.00 97.81 103 ASN A C 1
ATOM 834 O O . ASN A 1 103 ? -0.977 1.663 -11.460 1.00 97.81 103 ASN A O 1
ATOM 838 N N . ASN A 1 104 ? 1.257 1.613 -11.451 1.00 97.56 104 ASN A N 1
ATOM 839 C CA . ASN A 1 104 ? 1.338 0.901 -10.176 1.00 97.56 104 ASN A CA 1
ATOM 840 C C . ASN A 1 104 ? 1.075 1.818 -8.974 1.00 97.56 104 ASN A C 1
ATOM 842 O O . ASN A 1 104 ? 0.408 1.389 -8.035 1.00 97.56 104 ASN A O 1
ATOM 846 N N . TYR A 1 105 ? 1.552 3.064 -9.000 1.00 96.50 105 TYR A N 1
ATOM 847 C CA . TYR A 1 105 ? 1.236 4.035 -7.951 1.00 96.50 105 TYR A CA 1
ATOM 848 C C . TYR A 1 105 ? -0.236 4.460 -7.991 1.00 96.50 105 TYR A C 1
ATOM 850 O O . TYR A 1 105 ? -0.867 4.505 -6.940 1.00 96.50 105 TYR A O 1
ATOM 858 N N . ASP A 1 106 ? -0.808 4.670 -9.178 1.00 95.50 106 ASP A N 1
ATOM 859 C CA . ASP A 1 106 ? -2.239 4.943 -9.371 1.00 95.50 106 ASP A CA 1
ATOM 860 C C . ASP A 1 106 ? -3.108 3.797 -8.834 1.00 95.50 106 ASP A C 1
ATOM 862 O O . ASP A 1 106 ? -4.064 4.027 -8.097 1.00 95.50 106 ASP A O 1
ATOM 866 N N . LEU A 1 107 ? -2.716 2.542 -9.090 1.00 95.69 107 LEU A N 1
ATOM 867 C CA . LEU A 1 107 ? -3.367 1.374 -8.495 1.00 95.69 107 LEU A CA 1
ATOM 868 C C . LEU A 1 107 ? -3.340 1.416 -6.957 1.00 95.69 107 LEU A C 1
ATOM 870 O O . LEU A 1 107 ? -4.369 1.165 -6.328 1.00 95.69 107 LEU A O 1
ATOM 874 N N . THR A 1 108 ? -2.180 1.686 -6.353 1.00 94.38 108 THR A N 1
ATOM 875 C CA . THR A 1 108 ? -2.039 1.762 -4.889 1.00 94.38 108 THR A CA 1
ATOM 876 C C . THR A 1 108 ? -2.918 2.870 -4.313 1.00 94.38 108 THR A C 1
ATOM 878 O O . THR A 1 108 ? -3.676 2.617 -3.376 1.00 94.38 108 THR A O 1
ATOM 881 N N . LEU A 1 109 ? -2.878 4.064 -4.911 1.00 91.44 109 LEU A N 1
ATOM 882 C CA . LEU A 1 109 ? -3.716 5.197 -4.518 1.00 91.44 109 LEU A CA 1
ATOM 883 C C . LEU A 1 109 ? -5.204 4.863 -4.642 1.00 91.44 109 LEU A C 1
ATOM 885 O O . LEU A 1 109 ? -5.953 5.081 -3.696 1.00 91.44 109 LEU A O 1
ATOM 889 N N . GLY A 1 110 ? -5.629 4.247 -5.747 1.00 92.75 110 GLY A N 1
ATOM 890 C CA . GLY A 1 110 ? -7.024 3.861 -5.961 1.00 92.75 110 GLY A CA 1
ATOM 891 C C . GLY A 1 110 ? -7.548 2.854 -4.931 1.00 92.75 110 GLY A C 1
ATOM 892 O O . GLY A 1 110 ? -8.709 2.926 -4.525 1.00 92.75 110 GLY A O 1
ATOM 893 N N . ILE A 1 111 ? -6.702 1.928 -4.465 1.00 92.69 111 ILE A N 1
ATOM 894 C CA . ILE A 1 111 ? -7.063 0.981 -3.398 1.00 92.69 111 ILE A CA 1
ATOM 895 C C . ILE A 1 111 ? -7.199 1.704 -2.054 1.00 92.69 111 ILE A C 1
ATOM 897 O O . ILE A 1 111 ? -8.188 1.491 -1.346 1.00 92.69 111 ILE A O 1
ATOM 901 N N . ILE A 1 112 ? -6.249 2.582 -1.719 1.00 88.56 112 ILE A N 1
ATOM 902 C CA . ILE A 1 112 ? -6.297 3.393 -0.494 1.00 88.56 112 ILE A CA 1
ATOM 903 C C . ILE A 1 112 ? -7.549 4.278 -0.493 1.00 88.56 112 ILE A C 1
ATOM 905 O O . ILE A 1 112 ? -8.298 4.275 0.484 1.00 88.56 112 ILE A O 1
ATOM 909 N N . ASP A 1 113 ? -7.838 4.953 -1.606 1.00 88.25 113 ASP A N 1
ATOM 910 C CA . ASP A 1 113 ? -9.024 5.791 -1.781 1.00 88.25 113 ASP A CA 1
ATOM 911 C C . ASP A 1 113 ? -10.325 4.999 -1.609 1.00 88.25 113 ASP A C 1
ATOM 913 O O . ASP A 1 113 ? -11.274 5.487 -0.987 1.00 88.25 113 ASP A O 1
ATOM 917 N N . ALA A 1 114 ? -10.393 3.768 -2.122 1.00 89.12 114 ALA A N 1
ATOM 918 C CA . ALA A 1 114 ? -11.568 2.913 -1.973 1.00 89.12 114 ALA A CA 1
ATOM 919 C C . ALA A 1 114 ? -11.814 2.531 -0.504 1.00 89.12 114 ALA A C 1
ATOM 921 O O . ALA A 1 114 ? -12.942 2.642 -0.014 1.00 89.12 114 ALA A O 1
ATOM 922 N N . VAL A 1 115 ? -10.765 2.124 0.212 1.00 86.62 115 VAL A N 1
ATOM 923 C CA . VAL A 1 115 ? -10.833 1.768 1.640 1.00 86.62 115 VAL A CA 1
ATOM 924 C C . VAL A 1 115 ? -11.213 2.986 2.471 1.00 86.62 115 VAL A C 1
ATOM 926 O O . VAL A 1 115 ? -12.108 2.932 3.316 1.00 86.62 115 VAL A O 1
ATOM 929 N N . PHE A 1 116 ? -10.594 4.120 2.173 1.00 81.81 116 PHE A N 1
ATOM 930 C CA . PHE A 1 116 ? -10.882 5.370 2.842 1.00 81.81 116 PHE A CA 1
ATOM 931 C C . PHE A 1 116 ? -12.330 5.831 2.587 1.00 81.81 116 PHE A C 1
ATOM 933 O O . PHE A 1 116 ? -13.041 6.245 3.506 1.00 81.81 116 PHE A O 1
ATOM 940 N N . THR A 1 117 ? -12.827 5.686 1.357 1.00 86.69 117 THR A N 1
ATOM 941 C CA . THR A 1 117 ? -14.228 5.970 1.011 1.00 86.69 117 THR A CA 1
ATOM 942 C C . THR A 1 117 ? -15.191 5.125 1.847 1.00 86.69 117 THR A C 1
ATOM 944 O O . THR A 1 117 ? -16.200 5.645 2.331 1.00 86.69 117 THR A O 1
ATOM 947 N N . GLN A 1 118 ? -14.886 3.844 2.071 1.00 85.75 118 GLN A N 1
ATOM 948 C CA . GLN A 1 118 ? -15.696 2.983 2.939 1.00 85.75 118 GLN A CA 1
ATOM 949 C C . GLN A 1 118 ? -15.696 3.472 4.394 1.00 85.75 118 GLN A C 1
ATOM 951 O O . GLN A 1 118 ? -16.758 3.512 5.019 1.00 85.75 118 GLN A O 1
ATOM 956 N N . LEU A 1 119 ? -14.546 3.909 4.917 1.00 80.56 119 LEU A N 1
ATOM 957 C CA . LEU A 1 119 ? -14.444 4.487 6.260 1.00 80.56 119 LEU A CA 1
ATOM 958 C C . LEU A 1 119 ? -15.305 5.753 6.396 1.00 80.56 119 LEU A C 1
ATOM 960 O O . LEU A 1 119 ? -16.076 5.879 7.347 1.00 80.56 119 LEU A O 1
ATOM 964 N N . VAL A 1 120 ? -15.256 6.659 5.413 1.00 82.50 120 VAL A N 1
ATOM 965 C CA . VAL A 1 120 ? -16.118 7.856 5.397 1.00 82.50 120 VAL A CA 1
ATOM 966 C C . VAL A 1 120 ? -17.590 7.476 5.393 1.00 82.50 120 VAL A C 1
ATOM 968 O O . VAL A 1 120 ? -18.373 8.055 6.144 1.00 82.50 120 VAL A O 1
ATOM 971 N N . GLN A 1 121 ? -17.985 6.499 4.575 1.00 85.50 121 GLN A N 1
ATOM 972 C CA . GLN A 1 121 ? -19.369 6.024 4.542 1.00 85.50 121 GLN A CA 1
ATOM 973 C C . GLN A 1 121 ? -19.802 5.429 5.887 1.00 85.50 121 GLN A C 1
ATOM 975 O O . GLN A 1 121 ? -20.945 5.626 6.306 1.00 85.50 121 GLN A O 1
ATOM 980 N N . TYR A 1 122 ? -18.908 4.722 6.582 1.00 83.56 122 TYR A N 1
ATOM 981 C CA . TYR A 1 122 ? -19.174 4.203 7.920 1.00 83.56 122 TYR A CA 1
ATOM 982 C C . TYR A 1 122 ? -19.396 5.339 8.926 1.00 83.56 122 TYR A C 1
ATOM 984 O O . TYR A 1 122 ? -20.428 5.366 9.602 1.00 83.56 122 TYR A O 1
ATOM 992 N N . VAL A 1 123 ? -18.500 6.331 8.952 1.00 81.00 123 VAL A N 1
ATOM 993 C CA . VAL A 1 123 ? -18.624 7.516 9.815 1.00 81.00 123 VAL A CA 1
ATOM 994 C C . VAL A 1 123 ? -19.914 8.283 9.512 1.00 81.00 123 VAL A C 1
ATOM 996 O O . VAL A 1 123 ? -20.646 8.616 10.437 1.00 81.00 123 VAL A O 1
ATOM 999 N N . GLN A 1 124 ? -20.275 8.478 8.238 1.00 83.94 124 GLN A N 1
ATOM 1000 C CA . GLN A 1 124 ? -21.549 9.098 7.832 1.00 83.94 124 GLN A CA 1
ATOM 1001 C C . GLN A 1 124 ? -22.764 8.394 8.427 1.00 83.94 124 GLN A C 1
ATOM 1003 O O . GLN A 1 124 ? -23.658 9.034 8.991 1.00 83.94 124 GLN A O 1
ATOM 1008 N N . ARG A 1 125 ? -22.818 7.067 8.271 1.00 85.69 125 ARG A N 1
ATOM 1009 C CA . ARG A 1 125 ? -23.925 6.248 8.773 1.00 85.69 125 ARG A CA 1
ATOM 1010 C C . ARG A 1 125 ? -24.005 6.326 10.292 1.00 85.69 125 ARG A C 1
ATOM 1012 O O . ARG A 1 125 ? -25.102 6.486 10.825 1.00 85.69 125 ARG A O 1
ATOM 1019 N N . PHE A 1 126 ? -22.861 6.277 10.969 1.00 83.56 126 PHE A N 1
ATOM 1020 C CA . PHE A 1 126 ? -22.794 6.402 12.417 1.00 83.56 126 PHE A CA 1
ATOM 1021 C C . PHE A 1 126 ? -23.239 7.795 12.891 1.00 83.56 126 PHE A C 1
ATOM 1023 O O . PHE A 1 126 ? -24.141 7.883 13.717 1.00 83.56 126 PHE A O 1
ATOM 1030 N N . SER A 1 127 ? -22.741 8.888 12.299 1.00 83.50 127 SER A N 1
ATOM 1031 C CA . SER A 1 127 ? -23.195 10.259 12.598 1.00 83.50 127 SER A CA 1
ATOM 1032 C C . SER A 1 127 ? -24.704 10.431 12.436 1.00 83.50 127 SER A C 1
ATOM 1034 O O . SER A 1 127 ? -25.341 11.103 13.250 1.00 83.50 127 SER A O 1
ATOM 1036 N N . LYS A 1 128 ? -25.306 9.796 11.424 1.00 85.38 128 LYS A N 1
ATOM 1037 C CA . LYS A 1 128 ? -26.763 9.792 11.248 1.00 85.38 128 LYS A CA 1
ATOM 1038 C C . LYS A 1 128 ? -27.475 9.031 12.370 1.00 85.38 128 LYS A C 1
ATOM 1040 O O . LYS A 1 128 ? -28.488 9.515 12.866 1.00 85.38 128 LYS A O 1
ATOM 1045 N N . LEU A 1 129 ? -26.949 7.877 12.780 1.00 85.81 129 LEU A N 1
ATOM 1046 C CA . LEU A 1 129 ? -27.508 7.065 13.864 1.00 85.81 129 LEU A CA 1
ATOM 1047 C C . LEU A 1 129 ? -27.480 7.814 15.198 1.00 85.81 129 LEU A C 1
ATOM 1049 O O . LEU A 1 129 ? -28.511 7.917 15.857 1.00 85.81 129 LEU A O 1
ATOM 1053 N N . VAL A 1 130 ? -26.338 8.398 15.569 1.00 84.25 130 VAL A N 1
ATOM 1054 C CA . VAL A 1 130 ? -26.217 9.165 16.821 1.00 84.25 130 VAL A CA 1
ATOM 1055 C C . VAL A 1 130 ? -27.018 10.476 16.752 1.00 84.25 130 VAL A C 1
ATOM 1057 O O . VAL A 1 130 ? -27.332 11.078 17.773 1.00 84.25 130 VAL A O 1
ATOM 1060 N N . SER A 1 131 ? -27.435 10.909 15.557 1.00 85.06 131 SER A N 1
ATOM 1061 C CA . SER A 1 131 ? -28.338 12.054 15.412 1.00 85.06 131 SER A CA 1
ATOM 1062 C C . SER A 1 131 ? -29.800 11.782 15.765 1.00 85.06 131 SER A C 1
ATOM 1064 O O . SER A 1 131 ? -30.591 12.723 15.809 1.00 85.06 131 SER A O 1
ATOM 1066 N N . HIS A 1 132 ? -30.156 10.530 16.051 1.00 89.88 132 HIS A N 1
ATOM 1067 C CA . HIS A 1 132 ? -31.492 10.151 16.490 1.00 89.88 132 HIS A CA 1
ATOM 1068 C C . HIS A 1 132 ? -31.832 10.726 17.878 1.00 89.88 132 HIS A C 1
ATOM 1070 O O . HIS A 1 132 ? -30.972 10.800 18.755 1.00 89.88 132 HIS A O 1
ATOM 1076 N N . GLU A 1 133 ? -33.103 11.074 18.111 1.00 89.00 133 GLU A N 1
ATOM 1077 C CA . GLU A 1 133 ? -33.563 11.714 19.359 1.00 89.00 133 GLU A CA 1
ATOM 1078 C C . GLU A 1 133 ? -33.272 10.888 20.619 1.00 89.00 133 GLU A C 1
ATOM 1080 O O . GLU A 1 133 ? -32.982 11.447 21.670 1.00 89.00 133 GLU A O 1
ATOM 1085 N N . ILE A 1 134 ? -33.264 9.558 20.494 1.00 90.06 134 ILE A N 1
ATOM 1086 C CA . ILE A 1 134 ? -32.914 8.617 21.578 1.00 90.06 134 ILE A CA 1
ATOM 1087 C C . ILE A 1 134 ? -31.510 8.896 22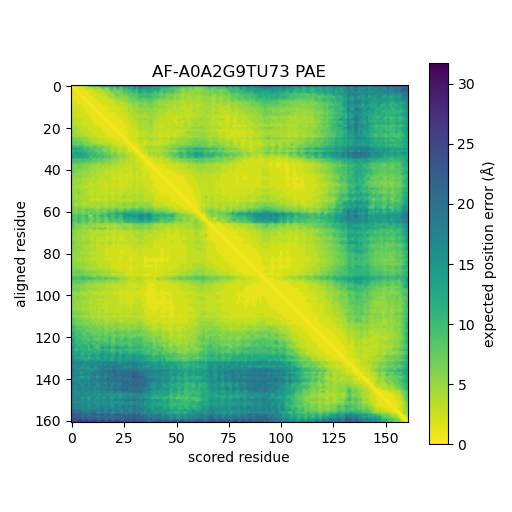.150 1.00 90.06 134 ILE A C 1
ATOM 1089 O O . ILE A 1 134 ? -31.255 8.619 23.318 1.00 90.06 134 ILE A O 1
ATOM 1093 N N . PHE A 1 135 ? -30.602 9.469 21.354 1.00 87.00 135 PHE A N 1
ATOM 1094 C CA . PHE A 1 135 ? -29.246 9.821 21.777 1.00 87.00 135 PHE A CA 1
ATOM 1095 C C . PHE A 1 135 ? -29.071 11.320 22.049 1.00 87.00 135 PHE A C 1
ATOM 1097 O O . PHE A 1 135 ? -27.937 11.769 22.208 1.00 87.00 135 PHE A O 1
ATOM 1104 N N . ARG A 1 136 ? -30.154 12.114 22.092 1.00 86.31 136 ARG A N 1
ATOM 1105 C CA . ARG A 1 136 ? -30.096 13.583 22.197 1.00 86.31 136 ARG A CA 1
ATOM 1106 C C . ARG A 1 136 ? -29.225 14.064 23.355 1.00 86.3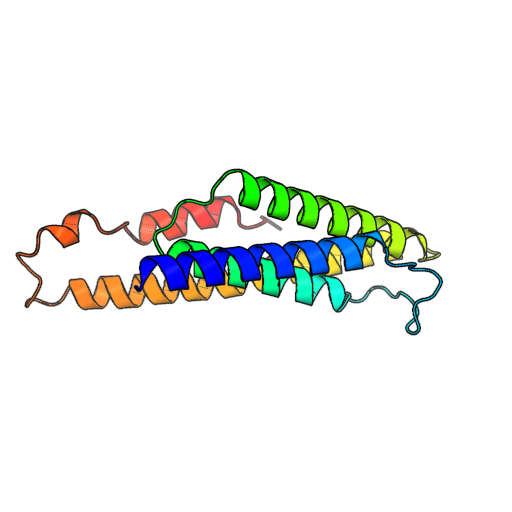1 136 ARG A C 1
ATOM 1108 O O . ARG A 1 136 ? -28.402 14.947 23.132 1.00 86.31 136 ARG A O 1
ATOM 1115 N N . ASP A 1 137 ? -29.374 13.441 24.519 1.00 90.50 137 ASP A N 1
ATOM 1116 C CA . ASP A 1 137 ? -28.682 13.823 25.755 1.00 90.50 137 ASP A CA 1
ATOM 1117 C C . ASP A 1 137 ? -27.414 12.985 26.015 1.00 90.50 137 ASP A C 1
ATOM 1119 O O . ASP A 1 137 ? -26.835 13.048 27.098 1.00 90.50 137 ASP A O 1
ATOM 1123 N N . ASN A 1 138 ? -26.962 12.183 25.039 1.00 86.00 138 ASN A N 1
A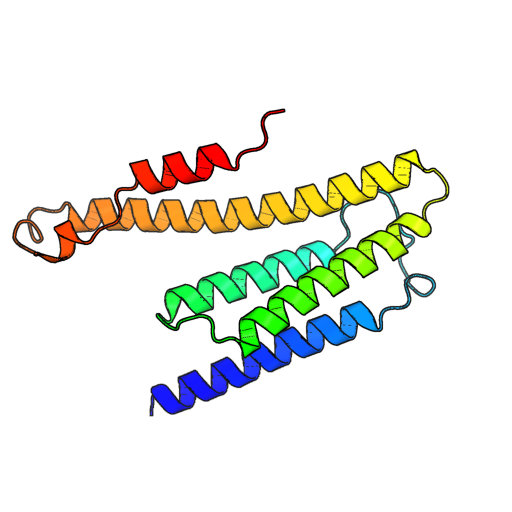TOM 1124 C CA . ASN A 1 138 ? -25.742 11.391 25.179 1.00 86.00 138 ASN A CA 1
ATOM 1125 C C . ASN A 1 138 ? -24.497 12.286 24.986 1.00 86.00 138 ASN A C 1
ATOM 1127 O O . ASN A 1 138 ? -24.285 12.787 23.875 1.00 86.00 138 ASN A O 1
ATOM 1131 N N . PRO A 1 139 ? -23.635 12.447 26.009 1.00 83.88 139 PRO A N 1
ATOM 1132 C CA . PRO A 1 139 ? -22.457 13.312 25.933 1.00 83.88 139 PRO A CA 1
ATOM 1133 C C . PRO A 1 139 ? -21.455 12.889 24.849 1.00 83.88 139 PRO A C 1
ATOM 1135 O O . PRO A 1 139 ? -20.790 13.756 24.287 1.00 83.88 139 PRO A O 1
ATOM 1138 N N . ALA A 1 140 ? -21.419 11.603 24.470 1.00 78.00 140 ALA A N 1
ATOM 1139 C CA . ALA A 1 140 ? -20.536 11.084 23.420 1.00 78.00 140 ALA A CA 1
ATOM 1140 C C . ALA A 1 140 ? -20.798 11.702 22.029 1.00 78.00 140 ALA A C 1
ATOM 1142 O O . ALA A 1 140 ? -19.975 11.571 21.125 1.00 78.00 140 ALA A O 1
ATOM 1143 N N . ARG A 1 141 ? -21.928 12.405 21.833 1.00 79.31 141 ARG A N 1
ATOM 1144 C CA . ARG A 1 141 ? -22.184 13.190 20.612 1.00 79.31 141 ARG A CA 1
ATOM 1145 C C . ARG A 1 141 ? -21.168 14.301 20.397 1.00 79.31 141 ARG A C 1
ATOM 1147 O O . ARG A 1 141 ? -20.864 14.608 19.248 1.00 79.31 141 ARG A O 1
ATOM 1154 N N . ASN A 1 142 ? -20.660 14.887 21.478 1.00 80.06 142 ASN A N 1
ATOM 1155 C CA . ASN A 1 142 ? -19.718 16.002 21.407 1.00 80.06 142 ASN A CA 1
ATOM 1156 C C . ASN A 1 142 ? -18.303 15.544 21.026 1.00 80.06 142 ASN A C 1
ATOM 1158 O O . ASN A 1 142 ? -17.536 16.340 20.492 1.00 80.06 142 ASN A O 1
ATOM 1162 N N . ASP A 1 143 ? -17.998 14.262 21.232 1.00 80.12 143 ASP A N 1
ATOM 1163 C CA . ASP A 1 143 ? -16.707 13.654 20.896 1.00 80.12 143 ASP A CA 1
ATOM 1164 C C . ASP A 1 143 ? -16.657 13.160 19.438 1.00 80.12 143 ASP A C 1
ATOM 1166 O O . ASP A 1 143 ? -15.617 12.713 18.950 1.00 80.12 143 ASP A O 1
ATOM 1170 N N . MET A 1 144 ? -17.779 13.226 18.710 1.00 75.06 144 MET A N 1
ATOM 1171 C CA . MET A 1 144 ? -17.831 12.791 17.320 1.00 75.06 144 MET A CA 1
ATOM 1172 C C . MET A 1 144 ? -17.054 13.740 16.411 1.00 75.06 144 MET A C 1
ATOM 1174 O O . MET A 1 144 ? -17.361 14.929 16.303 1.00 75.06 144 MET A O 1
ATOM 1178 N N . VAL A 1 145 ? -16.106 13.184 15.658 1.00 76.56 145 VAL A N 1
ATOM 1179 C CA . VAL A 1 145 ? -15.380 13.933 14.631 1.00 76.56 145 VAL A CA 1
ATOM 1180 C C . VAL A 1 145 ? -16.367 14.454 13.585 1.00 76.56 145 VAL A C 1
ATOM 1182 O O . VAL A 1 145 ? -17.110 13.689 12.962 1.00 76.56 145 VAL A O 1
ATOM 1185 N N . ASN A 1 146 ? -16.370 15.773 13.372 1.00 79.38 146 ASN A N 1
ATOM 1186 C CA . ASN A 1 146 ? -17.216 16.387 12.359 1.00 79.38 146 ASN A CA 1
ATOM 1187 C C . ASN A 1 146 ? -16.783 15.906 10.972 1.00 79.38 146 ASN A C 1
ATOM 1189 O O . ASN A 1 146 ? -15.654 16.141 10.535 1.00 79.38 146 ASN A O 1
ATOM 1193 N N . ILE A 1 147 ? -17.707 15.280 10.249 1.00 79.38 147 ILE A N 1
ATOM 1194 C CA . ILE A 1 147 ? -17.439 14.763 8.913 1.00 79.38 147 ILE A CA 1
ATOM 1195 C C . ILE A 1 147 ? -16.905 15.820 7.942 1.00 79.38 147 ILE A C 1
ATOM 1197 O O . ILE A 1 147 ? -16.112 15.503 7.059 1.00 79.38 147 ILE A O 1
ATOM 1201 N N . HIS A 1 148 ? -17.301 17.082 8.101 1.00 77.56 148 HIS A N 1
ATOM 1202 C CA . HIS A 1 148 ? -16.804 18.160 7.259 1.00 77.56 148 HIS A CA 1
ATOM 1203 C C . HIS A 1 148 ? -15.292 18.348 7.427 1.00 77.56 148 HIS A C 1
ATOM 1205 O O . HIS A 1 148 ? -14.605 18.556 6.434 1.00 77.56 148 HIS A O 1
ATOM 1211 N N . HIS A 1 149 ? -14.758 18.197 8.645 1.00 80.00 149 HIS A N 1
ATOM 1212 C CA . HIS A 1 149 ? -13.313 18.242 8.882 1.00 80.00 149 HIS A CA 1
ATOM 1213 C C . HIS A 1 149 ? -12.600 17.077 8.195 1.00 80.00 149 HIS A C 1
ATOM 1215 O O . HIS A 1 149 ? -11.604 17.302 7.516 1.00 80.00 149 HIS A O 1
ATOM 1221 N N . ILE A 1 150 ? -13.159 15.864 8.279 1.00 78.31 150 ILE A N 1
ATOM 1222 C CA . ILE A 1 150 ? -12.621 14.685 7.581 1.00 78.31 150 ILE A CA 1
ATOM 1223 C C . ILE A 1 150 ? -12.566 14.953 6.068 1.00 78.31 150 ILE A C 1
ATOM 1225 O O . ILE A 1 150 ? -11.531 14.775 5.436 1.00 78.31 150 ILE A O 1
ATOM 1229 N N . LEU A 1 151 ? -13.659 15.454 5.482 1.00 78.38 151 LEU A N 1
ATOM 1230 C CA . LEU A 1 151 ? -13.734 15.767 4.051 1.00 78.38 151 LEU A CA 1
ATOM 1231 C C . LEU A 1 151 ? -12.800 16.906 3.619 1.00 78.38 151 LEU A C 1
ATOM 1233 O O . LEU A 1 151 ? -12.295 16.880 2.496 1.00 78.38 151 LEU A O 1
ATOM 1237 N N . VAL A 1 152 ? -12.581 17.907 4.473 1.00 82.50 152 VAL A N 1
ATOM 1238 C CA . VAL A 1 152 ? -11.655 19.017 4.206 1.00 82.50 152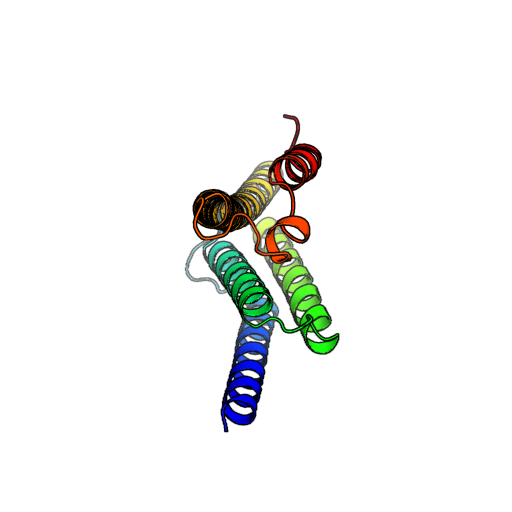 VAL A CA 1
ATOM 1239 C C . VAL A 1 152 ? -10.209 18.538 4.234 1.00 82.50 152 VAL A C 1
ATOM 1241 O O . VAL A 1 152 ? -9.475 18.856 3.301 1.00 82.50 152 VAL A O 1
ATOM 1244 N N . GLU A 1 153 ? -9.810 17.750 5.236 1.00 77.00 153 GLU A N 1
ATOM 1245 C CA . GLU A 1 153 ? -8.460 17.175 5.290 1.00 77.00 153 GLU A CA 1
ATOM 1246 C C . GLU A 1 153 ? -8.168 16.341 4.042 1.00 77.00 153 GLU A C 1
ATOM 1248 O O . GLU A 1 153 ? -7.124 16.506 3.423 1.00 77.00 153 GLU A O 1
ATOM 1253 N N . LEU A 1 154 ? -9.127 15.546 3.570 1.00 70.06 154 LEU A N 1
ATOM 1254 C CA . LEU A 1 154 ? -8.942 14.748 2.354 1.00 70.06 154 LEU A CA 1
ATOM 1255 C C . LEU A 1 154 ? -8.754 15.569 1.095 1.00 70.06 154 LEU A C 1
ATOM 1257 O O . LEU A 1 154 ? -7.972 15.203 0.221 1.00 70.06 154 LEU A O 1
ATOM 1261 N N . LYS A 1 155 ? -9.482 16.681 0.975 1.00 75.06 155 LYS A N 1
ATOM 1262 C CA . LYS A 1 155 ? -9.336 17.565 -0.180 1.00 75.06 155 LYS A CA 1
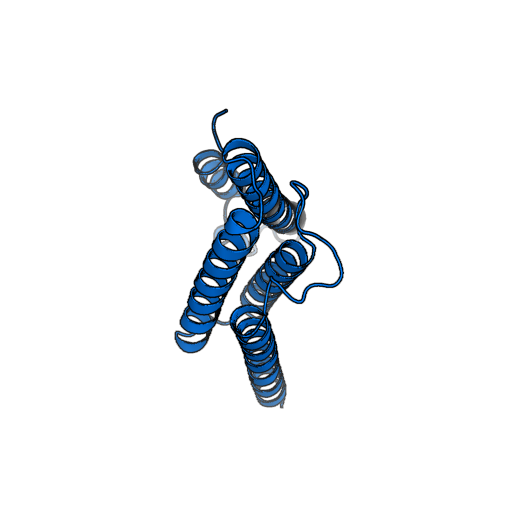ATOM 1263 C C . LYS A 1 155 ? -7.927 18.150 -0.276 1.00 75.06 155 LYS A C 1
ATOM 1265 O O . LYS A 1 155 ? -7.536 18.492 -1.384 1.00 75.06 155 LYS A O 1
ATOM 1270 N N . LYS A 1 156 ? -7.166 18.228 0.825 1.00 76.62 156 LYS A N 1
ATOM 1271 C CA . LYS A 1 156 ? -5.763 18.675 0.799 1.00 76.62 156 LYS A CA 1
ATOM 1272 C C . LYS A 1 156 ? -4.837 17.691 0.089 1.00 76.62 156 LYS A C 1
ATOM 1274 O O . LYS A 1 156 ? -3.841 18.120 -0.479 1.00 76.62 156 LYS A O 1
ATOM 1279 N N . TYR A 1 157 ? -5.162 16.400 0.125 1.00 66.94 157 TYR A N 1
ATOM 1280 C CA . TYR A 1 157 ? -4.321 15.334 -0.423 1.00 66.94 157 TYR A CA 1
ATOM 1281 C C . TYR A 1 157 ? -4.817 14.808 -1.772 1.00 66.94 157 TYR A C 1
ATOM 1283 O O . TYR A 1 157 ? -4.165 13.956 -2.369 1.00 66.94 157 TYR A O 1
ATOM 1291 N N . LYS A 1 158 ? -5.948 15.315 -2.283 1.00 62.81 158 LYS A N 1
ATOM 1292 C CA . LYS A 1 158 ? -6.376 14.992 -3.645 1.00 62.81 158 LYS A CA 1
ATOM 1293 C C . LYS A 1 158 ? -5.393 15.602 -4.649 1.00 62.81 158 LYS A C 1
ATOM 1295 O O . LYS A 1 158 ? -5.176 16.814 -4.597 1.00 62.81 158 LYS A O 1
ATOM 1300 N N . PRO A 1 159 ? -4.840 14.808 -5.579 1.00 57.97 159 PRO A N 1
ATOM 1301 C CA . PRO A 1 159 ? -3.974 15.346 -6.615 1.00 57.97 159 PRO A CA 1
ATOM 1302 C C . PRO A 1 159 ? -4.760 16.329 -7.492 1.00 57.97 159 PRO A C 1
ATOM 1304 O O . PRO A 1 159 ? -5.842 16.019 -7.995 1.00 57.97 159 PRO A O 1
ATOM 1307 N N . VAL A 1 160 ? -4.224 17.542 -7.631 1.00 50.78 160 VAL A N 1
ATOM 1308 C CA . VAL A 1 160 ? -4.718 18.551 -8.572 1.00 50.78 160 VAL A CA 1
ATOM 1309 C C . VAL A 1 160 ? -4.061 18.240 -9.912 1.00 50.78 160 VAL A C 1
ATOM 1311 O O . VAL A 1 160 ? -2.878 18.525 -10.090 1.00 50.78 160 VAL A O 1
ATOM 1314 N N . TYR A 1 161 ? -4.803 17.586 -10.802 1.00 48.88 161 TYR A N 1
ATOM 1315 C CA . TYR A 1 161 ? -4.395 17.364 -12.191 1.00 48.88 161 TYR A CA 1
ATOM 1316 C C . TYR A 1 161 ? -4.981 18.442 -13.098 1.00 48.88 161 TYR A C 1
ATOM 1318 O O . TYR A 1 161 ? -6.172 18.783 -12.904 1.00 48.88 161 TYR A O 1
#

Foldseek 3Di:
DVVVVVVVVVVVLLVVLVVLLVCLQPDDLVPDPDQQFLAADVSLLVLLLSVLVVVVVCVVVVHDCDPSNVVSNVSSVVSVVVSLQVSLVSDPDPVSSVSSVVNSVVSSVVSNVVSVVVVLVVLVVVLVVCPDPVNVPPPCNVVRDDSVVVVVVVVVVPDDD

Sequence (161 aa):
YWEAISNQLWTRLAQVMQMHNDSVKSLDVKRMQTPIDTRPHYIVRRYAELTCAFLVVTESSGRELGKKMEAILESCEDAVEQLLLRMSSCLPNPRDRLVFLINNYDLTLGIIDAVFTQLVQYVQRFSKLVSHEIFRDNPARNDMVNIHHILVELKKYKPVY